Protein AF-A0A8H2K835-F1 (afdb_monomer)

Sequence (91 aa):
MSLETLPIEGNPIVRIGKSRSELVWPNGSRRRFHTPEIEQAQMELNRVTRLPKLGSTASPQQKQNRADSVFESRMQLGQAVRAFIRSSRET

Solvent-accessible surface area (backbone atoms only — not comparable to full-atom values): 5517 Å² total; per-residue (Å²): 138,83,83,76,78,69,82,82,66,69,79,58,45,85,43,82,54,97,89,53,35,32,38,37,31,80,84,69,51,74,45,77,58,84,53,72,61,42,51,51,25,48,50,49,35,49,56,54,71,65,54,78,80,78,58,93,83,54,50,72,66,57,57,48,54,52,53,49,54,46,50,52,27,50,50,49,29,53,48,35,50,51,51,54,57,53,56,66,72,78,108

pLDDT: mean 85.46, std 14.15, range [37.59, 97.38]

Foldseek 3Di:
DDPPPDPQDDFFDWDDDPVFIWTAGPVRDIDTDDDVQLVVLVVQLVVLVPDDDDDPPDDPVNVVVSVVSNVVSVVSNVVSVVVVVVVVVVD

Secondary structure (DSSP, 8-state):
---------SPPEEEE-SS-EEEE-TTS-EEEE--HHHHHHHHHHHHHHTSPPPPTT--HHHHHHHHHHHHHHHHHHHHHHHHHHHHHHH-

Structure (mmCIF, N/CA/C/O backbone):
data_AF-A0A8H2K835-F1
#
_entry.id   AF-A0A8H2K835-F1
#
loop_
_atom_site.group_PDB
_atom_site.id
_atom_site.type_symbol
_atom_site.label_atom_id
_atom_site.label_alt_id
_atom_site.label_comp_id
_atom_site.label_asym_id
_atom_site.label_entity_id
_atom_site.label_seq_id
_atom_site.pdbx_PDB_ins_code
_atom_site.Cartn_x
_atom_site.Cartn_y
_atom_site.Cartn_z
_atom_site.occupancy
_atom_site.B_iso_or_equiv
_atom_site.auth_seq_id
_atom_site.auth_comp_id
_atom_site.auth_asym_id
_atom_site.auth_atom_id
_atom_site.pdbx_PDB_model_num
ATOM 1 N N . MET A 1 1 ? 14.084 14.298 -36.806 1.00 37.59 1 MET A N 1
ATOM 2 C CA . MET A 1 1 ? 14.522 14.730 -35.464 1.00 37.59 1 MET A CA 1
ATOM 3 C C . MET A 1 1 ? 14.408 13.528 -34.550 1.00 37.59 1 MET A C 1
ATOM 5 O O . MET A 1 1 ? 13.294 13.083 -34.303 1.00 37.59 1 MET A O 1
ATOM 9 N N . SER A 1 2 ? 15.535 12.944 -34.157 1.00 43.44 2 SER A N 1
ATOM 10 C CA . SER A 1 2 ? 15.555 11.801 -33.245 1.00 43.44 2 SER A CA 1
ATOM 11 C C . SER A 1 2 ? 15.506 12.337 -31.819 1.00 43.44 2 SER A C 1
ATOM 13 O O . SER A 1 2 ? 16.354 13.138 -31.440 1.00 43.44 2 SER A O 1
ATOM 15 N N . LEU A 1 3 ? 14.487 11.949 -31.052 1.00 42.94 3 LEU A N 1
ATOM 16 C CA . LEU A 1 3 ? 14.465 12.162 -29.608 1.00 42.94 3 LEU A CA 1
ATOM 17 C C . LEU A 1 3 ? 15.525 11.238 -29.010 1.00 42.94 3 LEU A C 1
ATOM 19 O O . LEU A 1 3 ? 15.277 10.051 -28.814 1.00 42.94 3 LEU A O 1
ATOM 23 N N . GLU A 1 4 ? 16.722 11.772 -28.785 1.00 43.19 4 GLU A N 1
ATOM 24 C CA . GLU A 1 4 ? 17.731 11.107 -27.972 1.00 43.19 4 GLU A CA 1
ATOM 25 C C . GLU A 1 4 ? 17.154 10.947 -26.563 1.00 43.19 4 GLU A C 1
ATOM 27 O O . GLU A 1 4 ? 17.005 11.907 -25.805 1.00 43.19 4 GLU A O 1
ATOM 32 N N . THR A 1 5 ? 16.747 9.725 -26.224 1.00 55.81 5 THR A N 1
ATOM 33 C CA . THR A 1 5 ? 16.446 9.336 -24.847 1.00 55.81 5 THR A CA 1
ATOM 34 C C . THR A 1 5 ? 17.719 9.513 -24.034 1.00 55.81 5 THR A C 1
ATOM 36 O O . THR A 1 5 ? 18.605 8.661 -24.070 1.00 55.81 5 THR A O 1
ATOM 39 N N . LEU A 1 6 ? 17.819 10.640 -23.328 1.00 53.03 6 LEU A N 1
ATOM 40 C CA . LEU A 1 6 ? 18.875 10.862 -22.350 1.00 53.03 6 LEU A CA 1
ATOM 41 C C . LEU A 1 6 ? 18.877 9.694 -21.348 1.00 53.03 6 LEU A C 1
ATOM 43 O O . LEU A 1 6 ? 17.796 9.266 -20.917 1.00 53.03 6 LEU A O 1
ATOM 47 N N . PRO A 1 7 ? 20.055 9.172 -20.969 1.00 55.50 7 PRO A N 1
ATOM 48 C CA . PRO A 1 7 ? 20.146 8.143 -19.947 1.00 55.50 7 PRO A CA 1
ATOM 49 C C . PRO A 1 7 ? 19.490 8.658 -18.665 1.00 55.50 7 PRO A C 1
ATOM 51 O O . PRO A 1 7 ? 19.773 9.755 -18.181 1.00 55.50 7 PRO A O 1
ATOM 54 N N . ILE A 1 8 ? 18.544 7.882 -18.142 1.00 59.91 8 ILE A N 1
ATOM 55 C CA . ILE A 1 8 ? 17.821 8.243 -16.930 1.00 59.91 8 ILE A CA 1
ATOM 56 C C . ILE A 1 8 ? 18.759 7.990 -15.743 1.00 59.91 8 ILE A C 1
ATOM 58 O O . ILE A 1 8 ? 18.902 6.855 -15.292 1.00 59.91 8 ILE A O 1
ATOM 62 N N . GLU A 1 9 ? 19.419 9.037 -15.250 1.00 59.16 9 GLU A N 1
ATOM 63 C CA . GLU A 1 9 ? 20.297 8.941 -14.081 1.00 59.16 9 GLU A CA 1
ATOM 64 C C . GLU A 1 9 ? 19.496 8.863 -12.766 1.00 59.16 9 GLU A C 1
ATOM 66 O O . GLU A 1 9 ? 18.577 9.649 -12.512 1.00 59.16 9 GLU A O 1
ATOM 71 N N . GLY A 1 10 ? 19.870 7.909 -11.904 1.00 73.94 10 GLY A N 1
ATOM 72 C CA . GLY A 1 10 ? 19.344 7.742 -10.544 1.00 73.94 10 GLY A CA 1
ATOM 73 C C . GLY A 1 10 ? 18.319 6.612 -10.366 1.00 73.94 10 GLY A C 1
ATOM 74 O O . GLY A 1 10 ? 17.651 6.175 -11.300 1.00 73.94 10 GLY A O 1
ATOM 75 N N . ASN A 1 11 ? 18.182 6.128 -9.126 1.00 81.31 11 ASN A N 1
ATOM 76 C CA . ASN A 1 11 ? 17.177 5.119 -8.779 1.00 81.31 11 ASN A CA 1
ATOM 77 C C . ASN A 1 11 ? 15.775 5.757 -8.743 1.00 81.31 11 ASN A C 1
ATOM 79 O O . ASN A 1 11 ? 15.611 6.801 -8.104 1.00 81.31 11 ASN A O 1
ATOM 83 N N . PRO A 1 12 ? 14.751 5.145 -9.363 1.00 86.25 12 PRO A N 1
ATOM 84 C CA . PRO A 1 12 ? 13.393 5.653 -9.261 1.00 86.25 12 PRO A CA 1
ATOM 85 C C . PRO A 1 12 ? 12.842 5.492 -7.842 1.00 86.25 12 PRO A C 1
ATOM 87 O O . PRO A 1 12 ? 13.120 4.514 -7.148 1.00 86.25 12 PRO A O 1
ATOM 90 N N . ILE A 1 13 ? 11.980 6.422 -7.444 1.00 89.44 13 ILE A N 1
ATOM 91 C CA . ILE A 1 13 ? 11.139 6.302 -6.255 1.00 89.44 13 ILE A CA 1
ATOM 92 C C . ILE A 1 13 ? 9.836 5.610 -6.658 1.00 89.44 13 ILE A C 1
ATOM 94 O 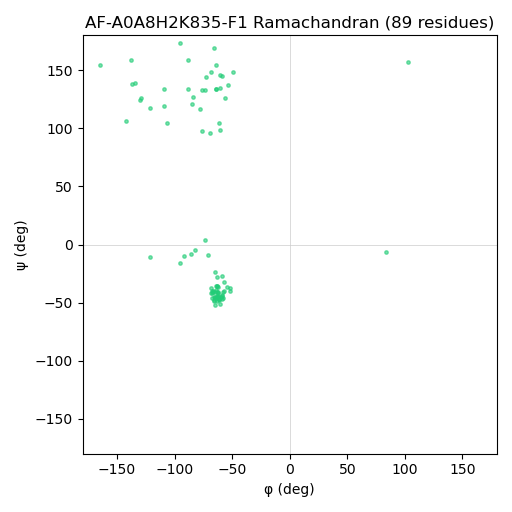O . ILE A 1 13 ? 9.203 5.980 -7.650 1.00 89.44 13 ILE A O 1
ATOM 98 N N . VAL A 1 14 ? 9.409 4.628 -5.865 1.00 90.12 14 VAL A N 1
ATOM 99 C CA . VAL A 1 14 ? 8.091 4.003 -6.011 1.00 90.12 14 VAL A CA 1
ATOM 100 C C . VAL A 1 14 ? 7.033 4.922 -5.404 1.00 90.12 14 VAL A C 1
ATOM 102 O O . VAL A 1 14 ? 7.030 5.176 -4.200 1.00 90.12 14 VAL A O 1
ATOM 105 N N . ARG A 1 15 ? 6.108 5.409 -6.230 1.00 90.19 15 ARG A N 1
ATOM 106 C CA . ARG A 1 15 ? 4.958 6.212 -5.811 1.00 90.19 15 ARG A CA 1
ATOM 107 C C . ARG A 1 15 ? 3.679 5.399 -5.960 1.00 90.19 15 ARG A C 1
ATOM 109 O O . ARG A 1 15 ? 3.299 5.041 -7.069 1.00 90.19 15 ARG A O 1
ATOM 116 N N . ILE A 1 16 ? 2.979 5.180 -4.852 1.00 87.69 16 ILE A N 1
ATOM 117 C CA . ILE A 1 16 ? 1.685 4.487 -4.824 1.00 87.69 16 ILE A CA 1
ATOM 118 C C . ILE A 1 16 ? 0.607 5.537 -4.574 1.00 87.69 16 ILE A C 1
ATOM 120 O O . ILE A 1 16 ? 0.505 6.107 -3.488 1.00 87.69 16 ILE A O 1
ATOM 124 N N . GLY A 1 17 ? -0.134 5.880 -5.623 1.00 81.88 17 GLY A N 1
ATOM 125 C CA . GLY A 1 17 ? -1.246 6.819 -5.558 1.00 81.88 17 GLY A CA 1
ATOM 126 C C . GLY A 1 17 ? -2.588 6.112 -5.382 1.00 81.88 17 GLY A C 1
ATOM 127 O O . GLY A 1 17 ? -2.701 4.898 -5.496 1.00 81.88 17 GLY A O 1
ATOM 128 N N . LYS A 1 18 ? -3.650 6.900 -5.181 1.00 74.88 18 LYS A N 1
ATOM 129 C CA . LYS A 1 18 ? -5.028 6.386 -5.081 1.00 74.88 18 LYS A CA 1
ATOM 130 C C . LYS A 1 18 ? -5.521 5.709 -6.372 1.00 74.88 18 LYS A C 1
ATOM 132 O O . LYS A 1 18 ? -6.406 4.868 -6.301 1.00 74.88 18 LYS A O 1
ATOM 137 N N . SER A 1 19 ? -5.002 6.118 -7.532 1.00 77.69 19 SER A N 1
ATOM 138 C CA . SER A 1 19 ? -5.484 5.690 -8.855 1.00 77.69 19 SER A CA 1
ATOM 139 C C . SER A 1 19 ? -4.434 5.005 -9.730 1.00 77.69 19 SER A C 1
ATOM 141 O O . SER A 1 19 ? -4.785 4.494 -10.788 1.00 77.69 19 SER A O 1
ATOM 143 N N . ARG A 1 20 ? -3.153 5.042 -9.348 1.00 84.19 20 ARG A N 1
ATOM 144 C CA . ARG A 1 20 ? -2.055 4.440 -10.113 1.00 84.19 20 ARG A CA 1
ATOM 145 C C . ARG A 1 20 ? -0.789 4.322 -9.277 1.00 84.19 20 ARG A C 1
ATOM 147 O O . ARG A 1 20 ? -0.561 5.148 -8.388 1.00 84.19 20 ARG A O 1
ATOM 154 N N . SER A 1 21 ? 0.050 3.367 -9.655 1.00 89.94 21 SER A N 1
ATOM 155 C CA . SER A 1 21 ? 1.401 3.192 -9.134 1.00 89.94 21 SER A CA 1
ATOM 156 C C . SER A 1 21 ? 2.424 3.574 -10.207 1.00 89.94 21 SER A C 1
ATOM 158 O O . SER A 1 21 ? 2.268 3.247 -11.386 1.00 89.94 21 SER A O 1
ATOM 160 N N . GLU A 1 22 ? 3.432 4.352 -9.821 1.00 92.38 22 GLU A N 1
ATOM 161 C CA . GLU A 1 22 ? 4.403 4.955 -10.737 1.00 92.38 22 GLU A CA 1
ATOM 162 C C . GLU A 1 22 ? 5.825 4.836 -10.181 1.00 92.38 22 GLU A C 1
ATOM 164 O O . GLU A 1 22 ? 6.062 5.068 -8.998 1.00 92.38 22 GLU A O 1
ATOM 169 N N . LEU A 1 23 ? 6.780 4.516 -11.048 1.00 90.88 23 LEU A N 1
ATOM 170 C CA . LEU A 1 23 ? 8.196 4.782 -10.830 1.00 90.88 23 LEU A CA 1
ATOM 171 C C . LEU A 1 23 ? 8.474 6.220 -11.257 1.00 90.88 23 LEU A C 1
ATOM 173 O O . LEU A 1 23 ? 8.109 6.608 -12.369 1.00 90.88 23 LEU A O 1
ATOM 177 N N . VAL A 1 24 ? 9.084 7.007 -10.375 1.00 90.06 24 VAL A N 1
ATOM 178 C CA . VAL A 1 24 ? 9.410 8.417 -10.618 1.00 90.06 24 VAL A CA 1
ATOM 179 C C . VAL A 1 24 ? 10.911 8.610 -10.469 1.00 90.06 24 VAL A C 1
ATOM 181 O O . VAL A 1 24 ? 11.453 8.395 -9.387 1.00 90.06 24 VAL A O 1
ATOM 184 N N . TRP A 1 25 ? 11.578 9.017 -11.544 1.00 90.31 25 TRP A N 1
ATOM 185 C CA . TRP A 1 25 ? 13.015 9.287 -11.539 1.00 90.31 25 TRP A CA 1
ATOM 186 C C . TRP A 1 25 ? 13.324 10.735 -11.137 1.00 90.31 25 TRP A C 1
ATOM 188 O O . TRP A 1 25 ? 12.456 11.603 -11.279 1.00 90.31 25 TRP A O 1
ATOM 198 N N . PRO A 1 26 ? 14.555 11.027 -10.671 1.00 88.69 26 PRO A N 1
ATOM 199 C CA . PRO A 1 26 ? 14.961 12.381 -10.285 1.00 88.69 26 PRO A CA 1
ATOM 200 C C . PRO A 1 26 ? 14.805 13.421 -11.401 1.00 88.69 26 PRO A C 1
ATOM 202 O O . PRO A 1 26 ? 14.457 14.565 -11.130 1.00 88.69 26 PRO A O 1
ATOM 205 N N . ASN A 1 27 ? 14.975 13.012 -12.663 1.00 86.94 27 ASN A N 1
ATOM 206 C CA . ASN A 1 27 ? 14.772 13.869 -13.835 1.00 86.94 27 ASN A CA 1
ATOM 207 C C . ASN A 1 27 ? 13.285 14.164 -14.146 1.00 86.94 27 ASN A C 1
ATOM 209 O O . ASN A 1 27 ? 12.970 14.761 -15.172 1.00 86.94 27 ASN A O 1
ATOM 213 N N . GLY A 1 28 ? 12.357 13.704 -13.302 1.00 86.62 28 GLY A N 1
ATOM 214 C CA . GLY A 1 28 ? 10.916 13.888 -13.464 1.00 86.62 28 GLY A CA 1
ATOM 215 C C . GLY A 1 28 ? 10.231 12.871 -14.378 1.00 86.62 28 GLY A C 1
ATOM 216 O O . GLY A 1 28 ? 8.997 12.864 -14.431 1.00 86.62 28 GLY A O 1
ATOM 217 N N . SER A 1 29 ? 10.986 11.990 -15.046 1.00 89.06 29 SER A N 1
ATOM 218 C CA . SER A 1 29 ? 10.433 10.907 -15.867 1.00 89.06 29 SER A CA 1
ATOM 219 C C . SER A 1 29 ? 9.581 9.966 -15.024 1.00 89.06 29 SER A C 1
ATOM 221 O O . SER A 1 29 ? 9.863 9.725 -13.846 1.00 89.06 29 SER A O 1
ATOM 223 N N . ARG A 1 30 ? 8.516 9.427 -15.627 1.00 91.19 30 ARG A N 1
ATOM 224 C CA . ARG A 1 30 ? 7.556 8.559 -14.937 1.00 91.19 30 ARG A CA 1
ATOM 225 C C . ARG A 1 30 ? 7.228 7.331 -15.760 1.00 91.19 30 ARG A C 1
ATOM 227 O O . ARG A 1 30 ? 6.977 7.436 -16.956 1.00 91.19 30 ARG A O 1
ATOM 234 N N . ARG A 1 31 ? 7.127 6.184 -15.093 1.00 89.81 31 ARG A N 1
ATOM 235 C CA . ARG A 1 31 ? 6.638 4.938 -15.689 1.00 89.81 31 ARG A CA 1
ATOM 236 C C . ARG A 1 31 ? 5.562 4.341 -14.803 1.00 89.81 31 ARG A C 1
ATOM 238 O O . ARG A 1 31 ? 5.794 4.102 -13.623 1.00 89.81 31 ARG A O 1
ATOM 245 N N . ARG A 1 32 ? 4.386 4.094 -15.374 1.00 91.06 32 ARG A N 1
ATOM 246 C CA . ARG A 1 32 ? 3.320 3.370 -14.677 1.00 91.06 32 ARG A CA 1
ATOM 247 C C . ARG A 1 32 ? 3.675 1.895 -14.586 1.00 91.06 32 ARG A C 1
ATOM 249 O O . ARG A 1 32 ? 4.247 1.339 -15.522 1.00 91.06 32 ARG A O 1
ATOM 256 N N . PHE A 1 33 ? 3.296 1.280 -13.480 1.00 89.56 33 PHE A N 1
ATOM 257 C CA . PHE A 1 33 ? 3.363 -0.161 -13.306 1.00 89.56 33 PHE A CA 1
ATOM 258 C C . PHE A 1 33 ? 2.090 -0.652 -12.621 1.00 89.56 33 PHE A C 1
ATOM 260 O O . PHE A 1 33 ? 1.372 0.117 -11.978 1.00 89.56 33 PHE A O 1
ATOM 267 N N . HIS A 1 34 ? 1.823 -1.939 -12.790 1.00 88.38 34 HIS A N 1
ATOM 268 C CA . HIS A 1 34 ? 0.704 -2.636 -12.184 1.00 88.38 34 HIS A CA 1
ATOM 269 C C . HIS A 1 34 ? 1.254 -3.892 -11.514 1.00 88.38 34 HIS A C 1
ATOM 271 O O . HIS A 1 34 ? 1.988 -4.656 -12.141 1.00 88.38 34 HIS A O 1
ATOM 277 N N . THR A 1 35 ? 0.953 -4.059 -10.230 1.00 89.19 35 THR A N 1
ATOM 278 C CA . THR A 1 35 ? 1.457 -5.170 -9.416 1.00 89.19 35 THR A CA 1
ATOM 279 C C . THR A 1 35 ? 0.334 -5.599 -8.477 1.00 89.19 35 THR A C 1
ATOM 281 O O . THR A 1 35 ? 0.052 -4.855 -7.530 1.00 89.19 35 THR A O 1
ATOM 284 N N . PRO A 1 36 ? -0.321 -6.747 -8.730 1.00 90.88 36 PRO A N 1
ATOM 285 C CA . PRO A 1 36 ? -1.468 -7.208 -7.948 1.00 90.88 36 PRO A CA 1
ATOM 286 C C . PRO A 1 36 ? -1.209 -7.229 -6.438 1.00 90.88 36 PRO A C 1
ATOM 288 O O . PRO A 1 36 ? -2.066 -6.838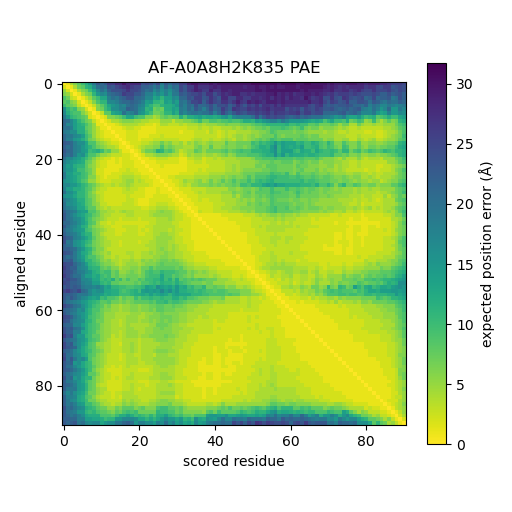 -5.651 1.00 90.88 36 PRO A O 1
ATOM 291 N N . GLU A 1 37 ? 0.003 -7.590 -6.023 1.00 92.12 37 GLU A N 1
ATOM 292 C CA . GLU A 1 37 ? 0.409 -7.683 -4.619 1.00 92.12 37 GLU A CA 1
ATOM 293 C C . GLU A 1 37 ? 0.460 -6.306 -3.948 1.00 92.12 37 GLU A C 1
ATOM 295 O O . GLU A 1 37 ? 0.006 -6.133 -2.815 1.00 92.12 37 GLU A O 1
ATOM 300 N N . ILE A 1 38 ? 0.989 -5.301 -4.655 1.00 93.00 38 ILE A N 1
ATOM 301 C CA . ILE A 1 38 ? 1.024 -3.918 -4.164 1.00 93.00 38 ILE A CA 1
ATOM 302 C C . ILE A 1 38 ? -0.397 -3.362 -4.089 1.00 93.00 38 ILE A C 1
ATOM 304 O O . ILE A 1 38 ? -0.736 -2.672 -3.127 1.00 93.00 38 ILE A O 1
ATOM 308 N N . GLU A 1 39 ? -1.241 -3.669 -5.072 1.00 92.06 39 GLU A N 1
ATOM 309 C CA . GLU A 1 39 ? -2.633 -3.226 -5.081 1.00 92.06 39 GLU A CA 1
ATOM 310 C C . GLU A 1 39 ? -3.439 -3.848 -3.947 1.00 92.06 39 GLU A C 1
ATOM 312 O O . GLU A 1 39 ? -4.124 -3.124 -3.223 1.00 92.06 39 GLU A O 1
ATOM 317 N N . GLN A 1 40 ? -3.302 -5.153 -3.722 1.00 92.69 40 GLN A N 1
ATOM 318 C CA . GLN A 1 40 ? -3.958 -5.850 -2.622 1.00 92.69 40 GLN A CA 1
ATOM 319 C C . GLN A 1 40 ? -3.505 -5.302 -1.262 1.00 92.69 40 GLN A C 1
ATOM 321 O O . GLN A 1 40 ? -4.344 -4.969 -0.422 1.00 92.69 40 GLN A O 1
ATOM 326 N N . ALA A 1 41 ? -2.197 -5.122 -1.054 1.00 93.62 41 ALA A N 1
ATOM 327 C CA . ALA A 1 41 ? -1.675 -4.545 0.185 1.00 93.62 41 ALA A CA 1
ATOM 328 C C . ALA A 1 41 ? -2.148 -3.092 0.392 1.00 93.62 41 ALA A C 1
ATOM 330 O O . ALA A 1 41 ? -2.461 -2.671 1.508 1.00 93.62 41 ALA A O 1
ATOM 331 N N . GLN A 1 42 ? -2.265 -2.318 -0.690 1.00 92.69 42 GLN A N 1
ATOM 332 C CA . GLN A 1 42 ? -2.804 -0.961 -0.649 1.00 92.69 42 GLN A CA 1
ATOM 333 C C . GLN A 1 42 ? -4.307 -0.945 -0.331 1.00 92.69 42 GLN A C 1
ATOM 335 O O . GLN A 1 42 ? -4.770 -0.049 0.387 1.00 92.69 42 GLN A O 1
ATOM 340 N N . MET A 1 43 ? -5.080 -1.904 -0.848 1.00 92.31 43 MET A N 1
ATOM 341 C CA . MET A 1 43 ? -6.494 -2.076 -0.509 1.00 92.31 43 MET A CA 1
ATOM 342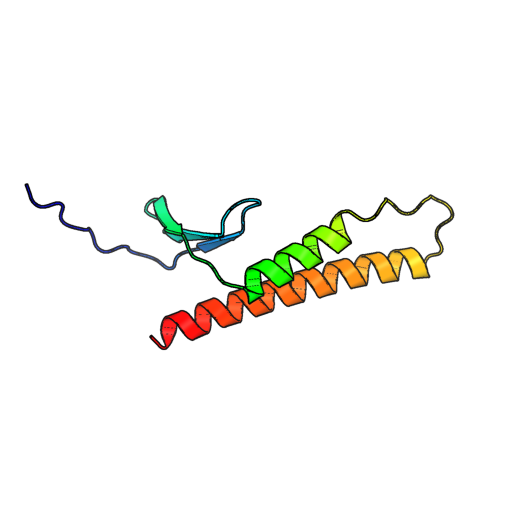 C C . MET A 1 43 ? -6.666 -2.406 0.972 1.00 92.31 43 MET A C 1
ATOM 344 O O . MET A 1 43 ? -7.488 -1.762 1.623 1.00 92.31 43 MET A O 1
ATOM 348 N N . GLU A 1 44 ? -5.859 -3.313 1.523 1.00 94.06 44 GLU A N 1
ATOM 349 C CA . GLU A 1 44 ? -5.933 -3.667 2.944 1.00 94.06 44 GLU A CA 1
ATOM 350 C C . GLU A 1 44 ? -5.554 -2.484 3.839 1.00 94.06 44 GLU A C 1
ATOM 352 O O . GLU A 1 44 ? -6.311 -2.126 4.743 1.00 94.06 44 GLU A O 1
ATOM 357 N N . LEU A 1 45 ? -4.471 -1.767 3.516 1.00 93.94 45 LEU A N 1
ATOM 358 C CA . LEU A 1 45 ? -4.103 -0.547 4.234 1.00 93.94 45 LEU A CA 1
ATOM 359 C C . LEU A 1 45 ? -5.223 0.506 4.192 1.00 93.94 45 LEU A C 1
ATOM 361 O O . LEU A 1 45 ? -5.507 1.165 5.195 1.00 93.94 45 LEU A O 1
ATOM 365 N N . ASN A 1 46 ? -5.889 0.670 3.048 1.00 92.44 46 ASN A N 1
ATOM 366 C CA . ASN A 1 46 ? -7.038 1.566 2.926 1.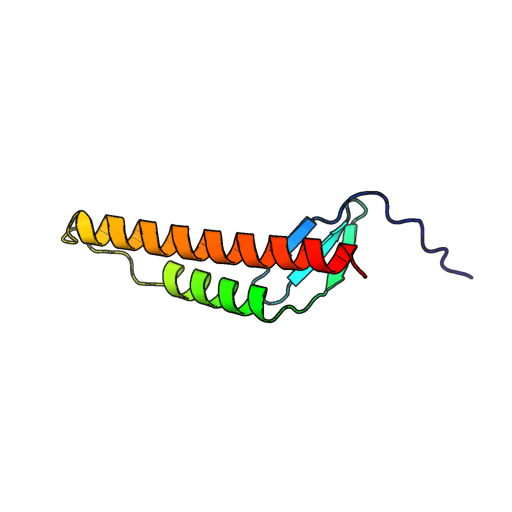00 92.44 46 ASN A CA 1
ATOM 367 C C . ASN A 1 46 ? -8.237 1.079 3.748 1.00 92.44 46 ASN A C 1
ATOM 369 O O . ASN A 1 46 ? -8.902 1.894 4.387 1.00 92.44 46 ASN A O 1
ATOM 373 N N . ARG A 1 47 ? -8.512 -0.229 3.751 1.00 93.06 47 ARG A N 1
ATOM 374 C CA . ARG A 1 47 ? -9.593 -0.844 4.526 1.00 93.06 47 ARG A CA 1
ATOM 375 C C . ARG A 1 47 ? -9.388 -0.591 6.009 1.00 93.06 47 ARG A C 1
ATOM 377 O O . ARG A 1 47 ? -10.284 -0.049 6.657 1.00 93.06 47 ARG A O 1
ATOM 384 N N . VAL A 1 48 ? -8.195 -0.891 6.528 1.00 92.50 48 VAL A N 1
ATOM 385 C CA . VAL A 1 48 ? -7.898 -0.641 7.934 1.00 92.50 48 VAL A CA 1
ATOM 386 C C . VAL A 1 48 ? -7.902 0.852 8.202 1.00 92.50 48 VAL A C 1
ATOM 388 O O . VAL A 1 48 ? -8.605 1.266 9.100 1.00 92.50 48 VAL A O 1
ATOM 391 N N . THR A 1 49 ? -7.241 1.722 7.445 1.00 89.56 49 THR A N 1
ATOM 392 C CA . THR A 1 49 ? -7.185 3.160 7.798 1.00 89.56 49 THR A CA 1
ATOM 393 C C . THR A 1 49 ? -8.539 3.875 7.743 1.00 89.56 49 THR A C 1
ATOM 395 O O . THR A 1 49 ? -8.728 4.851 8.466 1.00 89.56 49 THR A O 1
ATOM 398 N N . ARG A 1 50 ? -9.502 3.365 6.966 1.00 92.0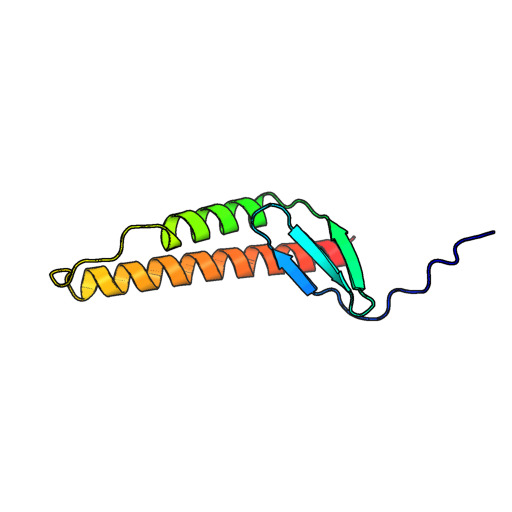0 50 ARG A N 1
ATOM 399 C CA . ARG A 1 50 ? -10.861 3.920 6.860 1.00 92.00 50 ARG A CA 1
ATOM 400 C C . ARG A 1 50 ? -11.849 3.441 7.919 1.00 92.00 50 ARG A C 1
ATOM 402 O O . ARG A 1 50 ? -12.951 3.985 7.955 1.00 92.00 50 ARG A O 1
ATOM 409 N N . LEU A 1 51 ? -11.509 2.460 8.766 1.00 89.56 51 LEU A N 1
ATOM 410 C CA . LEU A 1 51 ? -12.442 2.070 9.832 1.00 89.56 51 LEU A CA 1
ATOM 411 C C . LEU A 1 51 ? -12.745 3.281 10.733 1.00 89.56 51 LEU A C 1
ATOM 413 O O . LEU A 1 51 ? -11.833 4.085 10.981 1.00 89.56 51 LEU A O 1
ATOM 417 N N . PRO A 1 52 ? -13.984 3.394 11.249 1.00 88.88 52 PRO A N 1
ATOM 418 C CA . PRO A 1 52 ? -14.397 4.496 12.105 1.00 88.88 52 PRO A CA 1
ATOM 419 C C . PRO A 1 52 ? -13.418 4.753 13.252 1.00 88.88 52 PRO A C 1
ATOM 421 O O . PRO A 1 52 ? -12.772 3.835 13.771 1.00 88.88 52 PRO A O 1
ATOM 424 N N . LYS A 1 53 ? -13.315 6.020 13.665 1.00 89.56 53 LYS A N 1
ATOM 425 C CA . LYS A 1 53 ? -12.542 6.372 14.857 1.00 89.56 53 LYS A CA 1
ATOM 426 C C . LYS A 1 53 ? -13.153 5.663 16.061 1.00 89.56 53 LYS A C 1
ATOM 428 O O . LYS A 1 53 ? -14.369 5.663 16.236 1.00 89.56 53 LYS A O 1
ATOM 433 N N . LEU A 1 54 ? -12.294 5.077 16.887 1.00 90.31 54 LEU A N 1
ATOM 434 C CA . LEU A 1 54 ? -12.721 4.514 18.158 1.00 90.31 54 LEU A CA 1
ATOM 435 C C . LEU A 1 54 ? -13.244 5.642 19.055 1.00 90.31 54 LEU A C 1
ATOM 437 O O . LEU A 1 54 ? -12.617 6.698 19.153 1.00 90.31 54 LEU A O 1
ATOM 441 N N . GLY A 1 55 ? -14.398 5.417 19.681 1.00 89.69 55 GLY A N 1
ATOM 442 C CA . GLY A 1 55 ? -14.980 6.354 20.639 1.00 89.69 55 GLY A CA 1
ATOM 443 C C . GLY A 1 55 ? -14.131 6.491 21.906 1.00 89.69 55 GLY A C 1
ATOM 444 O O . GLY A 1 55 ? -13.218 5.702 22.163 1.00 89.69 55 GLY A O 1
ATOM 445 N N . SER A 1 56 ? -14.458 7.483 22.734 1.00 88.69 56 SER A N 1
ATOM 446 C CA . SER A 1 56 ? -13.785 7.722 24.020 1.00 88.69 56 SER A CA 1
ATOM 447 C C . SER A 1 56 ? -13.876 6.530 24.981 1.00 88.69 56 SER A C 1
ATOM 449 O O . SER A 1 56 ? -12.961 6.327 25.776 1.00 88.69 56 SER A O 1
ATOM 451 N N . THR A 1 57 ? -14.925 5.712 24.859 1.00 94.19 57 THR A N 1
ATOM 452 C CA . THR A 1 57 ? -15.185 4.508 25.663 1.00 94.19 57 THR A CA 1
ATOM 453 C C . THR A 1 57 ? -14.444 3.256 25.188 1.00 94.19 57 THR A C 1
ATOM 455 O O . THR A 1 57 ? -14.529 2.221 25.845 1.00 94.19 57 THR A O 1
ATOM 458 N N . ALA A 1 58 ? -13.718 3.314 24.065 1.00 93.12 58 ALA A N 1
ATOM 459 C CA . ALA A 1 58 ? -12.968 2.162 23.577 1.00 93.12 58 ALA A CA 1
ATOM 460 C C . ALA A 1 58 ? -11.867 1.765 24.568 1.00 93.12 58 ALA A C 1
ATOM 462 O O . ALA A 1 58 ? -11.099 2.616 25.040 1.00 93.12 58 ALA A O 1
ATOM 463 N N . SER A 1 59 ? -11.768 0.466 24.847 1.00 96.62 59 SER A N 1
ATOM 464 C CA . SER A 1 59 ? -10.781 -0.064 25.781 1.00 96.62 59 SER A CA 1
ATOM 465 C C . SER A 1 59 ? -9.352 0.166 25.264 1.00 96.62 59 SER A C 1
ATOM 467 O O . SER A 1 59 ? -9.135 0.264 24.048 1.00 96.62 59 SER A O 1
ATOM 469 N N . PRO A 1 60 ? -8.344 0.230 26.155 1.00 95.62 60 PRO A N 1
ATOM 470 C CA . PRO A 1 60 ? -6.942 0.311 25.744 1.00 95.62 60 PRO A CA 1
ATOM 471 C C . PRO A 1 60 ? -6.554 -0.791 24.747 1.00 95.62 60 PRO A C 1
ATOM 473 O O . PRO A 1 60 ? -5.906 -0.504 23.743 1.00 95.62 60 PRO A O 1
ATOM 476 N N . GLN A 1 61 ? -7.049 -2.017 24.951 1.00 96.31 61 GLN A N 1
ATOM 477 C CA . GLN A 1 61 ? -6.805 -3.141 24.045 1.00 96.31 61 GLN A CA 1
ATOM 478 C C . GLN A 1 61 ? -7.362 -2.893 22.637 1.00 96.31 61 GLN A C 1
ATOM 480 O O . GLN A 1 61 ? -6.693 -3.175 21.651 1.00 96.31 61 GLN A O 1
ATOM 485 N N . GLN A 1 62 ? -8.566 -2.325 22.510 1.00 94.81 62 GLN A N 1
ATOM 486 C CA . GLN A 1 62 ? -9.142 -2.006 21.197 1.00 94.81 62 GLN A CA 1
ATOM 487 C C . GLN A 1 62 ? -8.319 -0.947 20.457 1.00 94.81 62 GLN A C 1
ATOM 489 O O . GLN A 1 62 ? -8.129 -1.045 19.244 1.00 94.81 62 GLN A O 1
ATOM 494 N N . LYS A 1 63 ? -7.813 0.056 21.187 1.00 92.94 63 LYS A N 1
ATOM 495 C CA . LYS A 1 63 ? -6.929 1.091 20.632 1.00 92.94 63 LYS A CA 1
ATOM 496 C C . LYS A 1 63 ? -5.604 0.494 20.160 1.00 92.94 63 LYS A C 1
ATOM 498 O O . LYS A 1 63 ? -5.157 0.843 19.069 1.00 92.94 63 LYS A O 1
ATOM 503 N N . GLN A 1 64 ? -5.034 -0.435 20.926 1.00 94.81 64 GLN A N 1
ATOM 504 C CA . GLN A 1 64 ? -3.813 -1.141 20.548 1.00 94.81 64 GLN A CA 1
ATOM 505 C C . GLN A 1 64 ? -4.030 -2.020 19.311 1.00 94.81 64 GLN A C 1
ATOM 507 O O . GLN A 1 64 ? -3.363 -1.808 18.306 1.00 94.81 64 GLN A O 1
ATOM 512 N N . ASN A 1 65 ? -5.056 -2.879 19.308 1.00 94.75 65 ASN A N 1
ATOM 513 C CA . ASN A 1 65 ? -5.385 -3.735 18.160 1.00 94.75 65 ASN A CA 1
ATOM 514 C C . ASN A 1 65 ? -5.565 -2.920 16.866 1.00 94.75 65 ASN A C 1
ATOM 516 O O . ASN A 1 65 ? -5.186 -3.351 15.775 1.00 94.75 65 ASN A O 1
ATOM 520 N N . ARG A 1 66 ? -6.148 -1.718 16.977 1.00 91.44 66 ARG A N 1
ATOM 521 C CA . ARG A 1 66 ? -6.303 -0.785 15.857 1.00 91.44 66 ARG A CA 1
ATOM 522 C C . ARG A 1 66 ? -4.956 -0.284 15.339 1.00 91.44 66 ARG A C 1
ATOM 524 O O . ARG A 1 66 ? -4.773 -0.226 14.123 1.00 91.44 66 ARG A O 1
ATOM 531 N N . ALA A 1 67 ? -4.060 0.110 16.240 1.00 92.88 67 ALA A N 1
ATOM 532 C CA . ALA A 1 67 ? -2.714 0.548 15.893 1.00 92.88 67 ALA A CA 1
ATOM 533 C C . ALA A 1 67 ? -1.918 -0.591 15.239 1.00 92.88 67 ALA A C 1
ATOM 535 O O . ALA A 1 67 ? -1.328 -0.376 14.179 1.00 92.88 67 ALA A O 1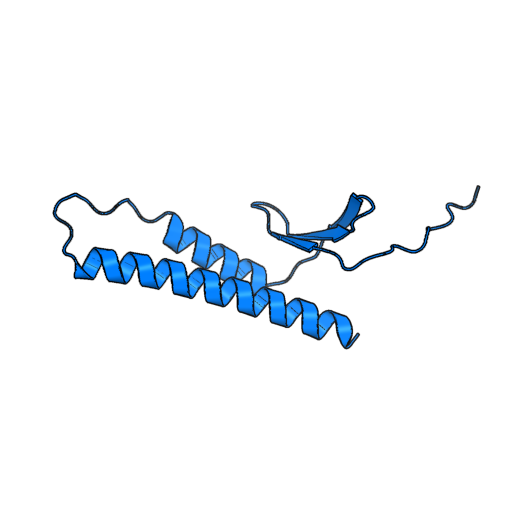
ATOM 536 N N . ASP A 1 68 ? -2.002 -1.798 15.799 1.00 96.25 68 ASP A N 1
ATOM 537 C CA . ASP A 1 68 ? -1.333 -2.997 15.288 1.00 96.25 68 ASP A CA 1
ATOM 538 C C . ASP A 1 68 ? -1.818 -3.342 13.879 1.00 96.25 68 ASP A C 1
ATOM 540 O O . ASP A 1 68 ? -1.009 -3.458 12.965 1.00 96.25 68 ASP A O 1
ATOM 544 N N . SER A 1 69 ? -3.135 -3.354 13.646 1.00 95.00 69 SER A N 1
ATOM 545 C CA . SER A 1 69 ? -3.707 -3.618 12.312 1.00 95.00 69 SER A CA 1
ATOM 546 C C . SER A 1 69 ? -3.198 -2.632 11.249 1.00 95.00 69 SER A C 1
ATOM 548 O O . SER A 1 69 ? -2.930 -2.999 10.101 1.00 95.00 69 SER A O 1
ATOM 550 N N . VAL A 1 70 ? -3.068 -1.349 11.614 1.00 94.94 70 VAL A N 1
ATOM 551 C CA . VAL A 1 70 ? -2.525 -0.316 10.716 1.00 94.94 70 VAL A CA 1
ATOM 552 C C . VAL A 1 70 ? -1.037 -0.545 10.468 1.00 94.94 70 VAL A C 1
ATOM 554 O O . VAL A 1 70 ? -0.580 -0.392 9.334 1.00 94.94 70 VAL A O 1
ATOM 557 N N . PHE A 1 71 ? -0.282 -0.901 11.505 1.00 95.81 71 PHE A N 1
ATOM 558 C CA . PHE A 1 71 ? 1.140 -1.197 11.396 1.00 95.81 71 PHE A CA 1
ATOM 559 C C . PHE A 1 71 ? 1.399 -2.420 10.505 1.00 95.81 71 PHE A C 1
ATOM 561 O O . PHE A 1 71 ? 2.180 -2.326 9.558 1.00 95.81 71 PHE A O 1
ATOM 568 N N . GLU A 1 72 ? 0.690 -3.524 10.734 1.00 97.38 72 GLU A N 1
ATOM 569 C CA . GLU A 1 72 ? 0.777 -4.749 9.935 1.00 97.38 72 GLU A CA 1
ATOM 570 C C . GLU A 1 72 ? 0.463 -4.487 8.459 1.00 97.38 72 GLU A C 1
ATOM 572 O O . GLU A 1 72 ? 1.239 -4.864 7.581 1.00 97.38 72 GLU A O 1
ATOM 577 N N . SER A 1 73 ? -0.609 -3.745 8.170 1.00 95.50 73 SER A N 1
ATOM 578 C CA . SER A 1 73 ? -0.974 -3.412 6.785 1.00 95.50 73 SER A CA 1
ATOM 579 C C . SER A 1 73 ? 0.087 -2.545 6.090 1.00 95.50 73 SER A C 1
ATOM 581 O O . SER A 1 73 ? 0.362 -2.709 4.901 1.00 95.50 73 SER A O 1
ATOM 583 N N . ARG A 1 74 ? 0.739 -1.628 6.823 1.00 94.31 74 ARG A N 1
ATOM 584 C CA . ARG A 1 74 ? 1.881 -0.853 6.295 1.00 94.31 74 ARG A CA 1
ATOM 585 C C . ARG A 1 74 ? 3.089 -1.745 6.023 1.00 94.31 74 ARG A C 1
ATOM 587 O O . ARG A 1 74 ? 3.766 -1.556 5.012 1.00 94.31 74 ARG A O 1
ATOM 594 N N . MET A 1 75 ? 3.357 -2.704 6.906 1.00 97.12 75 MET A N 1
ATOM 595 C CA . MET A 1 75 ? 4.441 -3.670 6.735 1.00 97.12 75 MET A CA 1
ATOM 596 C C . MET A 1 75 ? 4.230 -4.538 5.493 1.00 97.12 75 MET A C 1
ATOM 598 O O . MET A 1 75 ? 5.168 -4.680 4.706 1.00 97.12 75 MET A O 1
ATOM 602 N N . GLN A 1 76 ? 3.009 -5.033 5.272 1.00 95.31 76 GLN A N 1
ATOM 603 C CA . GLN A 1 76 ? 2.637 -5.791 4.073 1.00 95.31 76 GLN 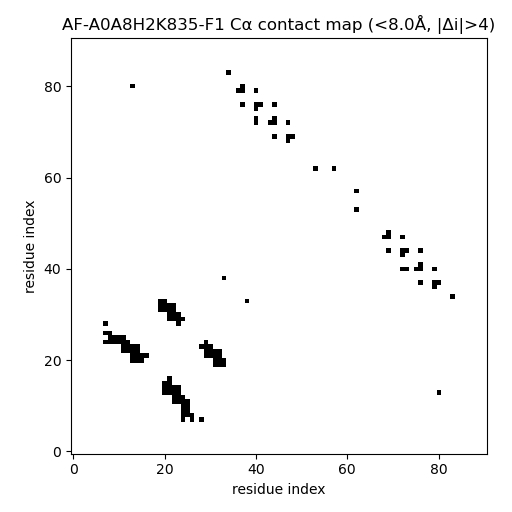A CA 1
ATOM 604 C C . GLN A 1 76 ? 2.869 -4.977 2.795 1.00 95.31 76 GLN A C 1
ATOM 606 O O . GLN A 1 76 ? 3.521 -5.456 1.868 1.00 95.31 76 GLN A O 1
ATOM 611 N N . LEU A 1 77 ? 2.435 -3.711 2.768 1.00 93.75 77 LEU A N 1
ATOM 612 C CA . LEU A 1 77 ? 2.687 -2.827 1.627 1.00 93.75 77 LEU A CA 1
ATOM 613 C C . LEU A 1 77 ? 4.188 -2.638 1.374 1.00 93.75 77 LEU A C 1
ATOM 615 O O . LEU A 1 77 ? 4.653 -2.756 0.241 1.00 93.75 77 LEU A O 1
ATOM 619 N N . GLY A 1 78 ? 4.970 -2.397 2.430 1.00 94.12 78 GLY A N 1
ATOM 620 C CA . GLY A 1 78 ? 6.423 -2.271 2.322 1.00 94.12 78 GLY A CA 1
ATOM 621 C C . GLY A 1 78 ? 7.104 -3.548 1.817 1.00 94.12 78 GLY A C 1
ATOM 622 O O . GLY A 1 78 ? 8.069 -3.471 1.058 1.00 94.12 78 GLY A O 1
ATOM 623 N N . GLN A 1 79 ? 6.619 -4.727 2.213 1.00 95.88 79 GLN A N 1
ATOM 624 C CA . GLN A 1 79 ? 7.110 -6.015 1.715 1.00 95.88 79 GLN A CA 1
ATOM 625 C C . GLN A 1 79 ? 6.783 -6.214 0.232 1.00 95.88 79 GLN A C 1
ATOM 627 O O . GLN A 1 79 ? 7.692 -6.545 -0.527 1.00 95.88 79 GLN A O 1
ATOM 632 N N . ALA A 1 80 ? 5.548 -5.931 -0.193 1.00 93.31 80 ALA A N 1
ATOM 633 C CA . ALA A 1 80 ? 5.143 -6.022 -1.596 1.00 93.31 80 ALA A CA 1
ATOM 634 C C . ALA A 1 80 ? 5.987 -5.102 -2.496 1.00 93.31 80 ALA A C 1
ATOM 636 O O . ALA A 1 80 ? 6.487 -5.525 -3.538 1.00 93.31 80 ALA A O 1
ATOM 637 N N . VAL A 1 81 ? 6.242 -3.865 -2.052 1.00 91.31 81 VAL A N 1
ATOM 638 C CA . VAL A 1 81 ? 7.118 -2.921 -2.768 1.00 91.31 81 VAL A CA 1
ATOM 639 C C . VAL A 1 81 ? 8.551 -3.438 -2.867 1.00 91.31 81 VAL A C 1
ATOM 641 O O . VAL A 1 81 ? 9.153 -3.383 -3.938 1.00 91.31 81 VAL A O 1
ATOM 644 N N . ARG A 1 82 ? 9.115 -3.958 -1.770 1.00 90.44 82 ARG A N 1
ATOM 645 C CA . ARG A 1 82 ? 10.472 -4.526 -1.781 1.00 90.44 82 ARG A CA 1
ATOM 646 C C . ARG A 1 82 ? 10.581 -5.737 -2.707 1.00 90.44 82 ARG A C 1
ATOM 648 O O . ARG A 1 82 ? 11.576 -5.845 -3.418 1.00 90.44 82 ARG A O 1
ATOM 655 N N . ALA A 1 83 ? 9.576 -6.612 -2.717 1.00 90.31 83 ALA A N 1
ATOM 656 C CA . ALA A 1 83 ? 9.528 -7.769 -3.606 1.00 90.31 83 ALA A CA 1
ATOM 657 C C . ALA A 1 83 ? 9.511 -7.343 -5.082 1.00 90.31 83 ALA A C 1
ATOM 659 O O . ALA A 1 83 ? 10.340 -7.815 -5.854 1.00 90.31 83 ALA A O 1
ATOM 660 N N . PHE A 1 84 ? 8.665 -6.373 -5.440 1.00 90.06 84 PHE A N 1
ATOM 661 C CA . PHE A 1 84 ? 8.610 -5.797 -6.788 1.00 90.06 84 PHE A CA 1
ATOM 662 C C . PHE A 1 84 ? 9.944 -5.177 -7.238 1.00 90.06 84 PHE A C 1
ATOM 664 O O . PHE A 1 84 ? 10.391 -5.383 -8.368 1.00 90.06 84 PHE A O 1
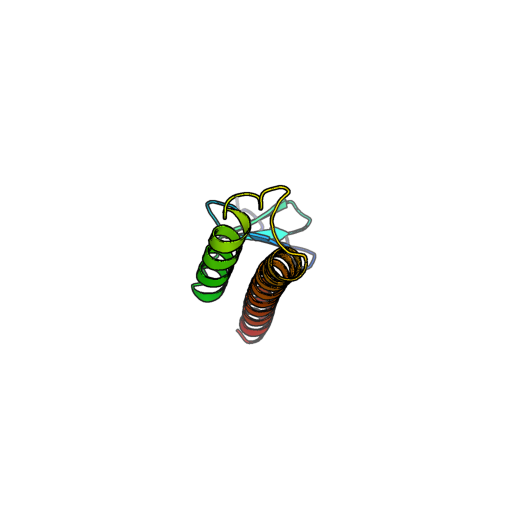ATOM 671 N N . ILE A 1 85 ? 10.610 -4.419 -6.358 1.00 86.69 85 ILE A N 1
ATOM 672 C CA . ILE A 1 85 ? 11.921 -3.828 -6.669 1.00 86.69 85 ILE A CA 1
ATOM 673 C C . ILE A 1 85 ? 12.959 -4.928 -6.907 1.00 86.69 85 ILE A C 1
ATOM 675 O O . ILE A 1 85 ? 13.783 -4.800 -7.809 1.00 86.69 85 ILE A O 1
ATOM 679 N N . ARG A 1 86 ? 12.934 -5.997 -6.102 1.00 86.94 86 ARG A N 1
ATOM 680 C CA . ARG A 1 86 ? 13.864 -7.119 -6.240 1.00 86.94 86 ARG A CA 1
ATOM 681 C C . ARG A 1 86 ? 13.650 -7.866 -7.557 1.00 86.94 86 ARG A C 1
ATOM 683 O O . ARG A 1 86 ? 14.621 -8.055 -8.278 1.00 86.94 86 ARG A O 1
ATOM 690 N N . SER A 1 87 ? 12.407 -8.206 -7.903 1.00 82.75 87 SER A N 1
ATOM 691 C CA . SER A 1 87 ? 12.100 -8.921 -9.150 1.00 82.75 87 SER A CA 1
ATOM 692 C C . SER A 1 87 ? 12.467 -8.107 -10.391 1.00 82.75 87 SER A C 1
ATOM 694 O O . SER A 1 87 ? 12.959 -8.657 -11.365 1.00 82.75 87 SER A O 1
ATOM 696 N N . SER A 1 88 ? 12.304 -6.783 -10.338 1.00 72.00 88 SER A N 1
ATOM 697 C CA . SER A 1 88 ? 12.641 -5.883 -11.451 1.00 72.00 88 SER A CA 1
ATOM 698 C C . SER A 1 88 ? 14.149 -5.722 -11.690 1.00 72.00 88 SER A C 1
ATOM 700 O O . SER A 1 88 ? 14.534 -5.078 -12.659 1.00 72.00 88 SER A O 1
ATOM 702 N N . ARG A 1 89 ? 15.005 -6.227 -10.790 1.00 65.94 89 ARG A N 1
ATOM 703 C CA . ARG A 1 89 ? 16.470 -6.254 -10.959 1.00 65.94 89 ARG A CA 1
ATOM 704 C C . ARG A 1 89 ? 16.978 -7.581 -11.521 1.00 65.94 89 ARG A C 1
ATOM 706 O O . ARG A 1 89 ? 18.135 -7.652 -11.915 1.00 65.94 89 ARG A O 1
ATOM 713 N N . GLU A 1 90 ? 16.148 -8.620 -11.489 1.00 60.50 90 GLU A N 1
ATOM 714 C CA . GLU A 1 90 ? 16.475 -9.965 -11.980 1.00 60.50 90 GLU A CA 1
ATOM 715 C C . GLU A 1 90 ? 16.069 -10.154 -13.459 1.00 60.50 90 GLU A C 1
ATOM 717 O O . GLU A 1 90 ? 16.464 -11.139 -14.078 1.00 60.50 90 GLU A O 1
ATOM 722 N N . THR A 1 91 ? 15.325 -9.195 -14.025 1.00 48.16 91 THR A N 1
ATOM 723 C CA . THR A 1 91 ? 14.922 -9.085 -15.442 1.00 48.16 91 THR A CA 1
ATOM 724 C C . THR A 1 91 ? 15.634 -7.943 -16.143 1.00 48.16 91 THR A C 1
ATOM 726 O O . THR A 1 91 ? 16.044 -8.135 -17.306 1.00 48.16 91 THR A O 1
#

Radius of gyration: 18.19 Å; Cα contacts (8 Å, |Δi|>4): 70; chains: 1; bounding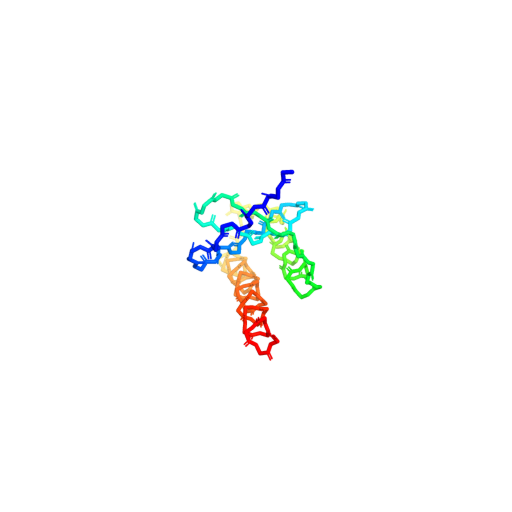 box: 36×25×61 Å

Nearest PDB structures (foldseek):
  7enj-assembly1_V  TM=7.425E-01  e=8.276E-01  Homo sapiens
  3r84-assembly16_N  TM=6.308E-01  e=1.083E+00  Saccharomyces cerevisiae
  7tdz-assembly1_h  TM=4.764E-01  e=3.391E+00  Xenopus laevis

Organism: NCBI:txid193384

Mean predicted aligned error: 7.39 Å